Protein AF-A0A6P0RNP6-F1 (afdb_monomer)

Radius of gyration: 26.22 Å; Cα contacts (8 Å, |Δi|>4): 50; chains: 1; bounding box: 63×26×78 Å

Mean predicted aligned error: 18.38 Å

pLDDT: mean 74.02, std 19.7, range [31.88, 96.0]

Structure (mmCIF, N/CA/C/O backbone):
data_AF-A0A6P0RNP6-F1
#
_entry.id   AF-A0A6P0RNP6-F1
#
loop_
_atom_site.group_PDB
_atom_site.id
_atom_site.type_symbol
_atom_site.label_atom_id
_atom_site.label_alt_id
_atom_site.label_comp_id
_atom_site.label_asym_id
_atom_site.label_entity_id
_atom_site.label_seq_id
_atom_site.pdbx_PDB_ins_code
_atom_site.Cartn_x
_atom_site.Cartn_y
_atom_site.Cartn_z
_atom_site.occupancy
_atom_site.B_iso_or_equiv
_atom_site.auth_seq_id
_atom_site.auth_comp_id
_atom_site.auth_asym_id
_atom_site.auth_atom_id
_atom_site.pdbx_PDB_model_num
ATOM 1 N N . MET A 1 1 ? 34.706 3.530 -42.267 1.00 69.50 1 MET A N 1
ATOM 2 C CA . MET A 1 1 ? 33.529 3.768 -41.382 1.00 69.50 1 MET A CA 1
ATOM 3 C C . MET A 1 1 ? 33.805 3.313 -39.944 1.00 69.50 1 MET A C 1
ATOM 5 O O . MET A 1 1 ? 32.978 3.529 -39.065 1.00 69.50 1 MET A O 1
ATOM 9 N N . GLU A 1 2 ? 34.983 2.742 -39.675 1.00 82.12 2 GLU A N 1
ATOM 10 C CA . GLU A 1 2 ? 35.333 2.137 -38.389 1.00 82.12 2 GLU A CA 1
ATOM 11 C C . GLU A 1 2 ? 35.488 3.143 -37.243 1.00 82.12 2 GLU A C 1
ATOM 13 O O . GLU A 1 2 ? 35.077 2.850 -36.127 1.00 82.12 2 GLU A O 1
ATOM 18 N N . ASN A 1 3 ? 35.993 4.353 -37.501 1.00 88.44 3 ASN A N 1
ATOM 19 C CA . ASN A 1 3 ? 36.185 5.359 -36.445 1.00 88.44 3 ASN A CA 1
ATOM 20 C C . ASN A 1 3 ? 34.862 5.817 -35.807 1.00 88.44 3 ASN A C 1
ATOM 22 O O . ASN A 1 3 ? 34.806 6.099 -34.613 1.00 88.44 3 ASN A O 1
ATOM 26 N N . PHE A 1 4 ? 33.780 5.842 -36.589 1.00 91.62 4 PHE A N 1
ATOM 27 C CA . PHE A 1 4 ? 32.443 6.158 -36.090 1.00 91.62 4 PHE A CA 1
ATOM 28 C C . PHE A 1 4 ? 31.883 5.016 -35.230 1.00 91.62 4 PHE A C 1
ATOM 30 O O . PHE A 1 4 ? 31.339 5.257 -34.154 1.00 91.62 4 PHE A O 1
ATOM 37 N N . ALA A 1 5 ? 32.093 3.767 -35.659 1.00 91.69 5 ALA A N 1
ATOM 38 C CA . ALA A 1 5 ? 31.700 2.587 -34.894 1.00 91.69 5 ALA A CA 1
ATOM 39 C C . ALA A 1 5 ? 32.458 2.489 -33.558 1.00 91.69 5 ALA A C 1
ATOM 41 O O . ALA A 1 5 ? 31.844 2.243 -32.522 1.00 91.69 5 ALA A O 1
ATOM 42 N N . LEU A 1 6 ? 33.768 2.762 -33.555 1.00 94.19 6 LEU A N 1
ATOM 43 C CA . LEU A 1 6 ? 34.582 2.796 -32.335 1.00 94.19 6 LEU A CA 1
ATOM 44 C C . LEU A 1 6 ? 34.115 3.887 -31.361 1.00 94.19 6 LEU A C 1
ATOM 46 O O . LEU A 1 6 ? 34.027 3.634 -30.160 1.00 94.19 6 LEU A O 1
ATOM 50 N N . GLY A 1 7 ? 33.747 5.068 -31.871 1.00 95.19 7 GLY A N 1
ATOM 51 C CA . GLY A 1 7 ? 33.190 6.149 -31.054 1.00 95.19 7 GLY A CA 1
ATOM 52 C C . GLY A 1 7 ? 31.881 5.762 -30.361 1.00 95.19 7 GLY A C 1
ATOM 53 O O . GLY A 1 7 ? 31.713 6.015 -29.169 1.00 95.19 7 GLY A O 1
ATOM 54 N N . ILE A 1 8 ? 30.979 5.080 -31.075 1.00 94.94 8 ILE A N 1
ATOM 55 C CA . ILE A 1 8 ? 29.710 4.597 -30.510 1.00 94.94 8 ILE A CA 1
ATOM 56 C C . ILE A 1 8 ? 29.953 3.530 -29.439 1.00 94.94 8 ILE A C 1
ATOM 58 O O . ILE A 1 8 ? 29.346 3.584 -28.371 1.00 94.94 8 ILE A O 1
ATOM 62 N N . ILE A 1 9 ? 30.856 2.580 -29.690 1.00 94.75 9 ILE A N 1
ATOM 63 C CA . ILE A 1 9 ? 31.168 1.508 -28.734 1.00 94.75 9 ILE A CA 1
ATOM 64 C C . ILE A 1 9 ? 31.748 2.090 -27.439 1.00 94.75 9 ILE A C 1
ATOM 66 O O . ILE A 1 9 ? 31.312 1.715 -26.350 1.00 94.75 9 ILE A O 1
ATOM 70 N N . LEU A 1 10 ? 32.678 3.045 -27.543 1.00 94.88 10 LEU A N 1
ATOM 71 C CA . LEU A 1 10 ? 33.247 3.729 -26.379 1.00 94.88 10 LEU A CA 1
ATOM 72 C C . LEU A 1 10 ? 32.189 4.515 -25.603 1.00 94.88 10 LEU A C 1
ATOM 74 O O . LEU A 1 10 ? 32.175 4.466 -24.375 1.00 94.88 10 LEU A O 1
ATOM 78 N N . PHE A 1 11 ? 31.276 5.189 -26.305 1.00 95.44 11 PHE A N 1
ATOM 79 C CA . PHE A 1 11 ? 30.178 5.917 -25.676 1.00 95.44 11 PHE A CA 1
ATOM 80 C C . PHE A 1 11 ? 29.243 4.984 -24.894 1.00 95.44 11 PHE A C 1
ATOM 82 O O . PHE A 1 11 ? 28.927 5.261 -23.738 1.00 95.44 11 PHE A O 1
ATOM 89 N N . ILE A 1 12 ? 28.852 3.847 -25.481 1.00 94.44 12 ILE A N 1
ATOM 90 C CA . ILE A 1 12 ? 27.987 2.854 -24.826 1.00 94.44 12 ILE A CA 1
ATOM 91 C C . ILE A 1 12 ? 28.684 2.243 -23.605 1.00 94.44 12 ILE A C 1
ATOM 93 O O . ILE A 1 12 ? 28.072 2.142 -22.538 1.00 94.44 12 ILE A O 1
ATOM 97 N N . ALA A 1 13 ? 29.958 1.862 -23.732 1.00 95.31 13 ALA A N 1
ATOM 98 C CA . ALA A 1 13 ? 30.729 1.288 -22.631 1.00 95.31 13 ALA A CA 1
ATOM 99 C C . ALA A 1 13 ? 30.888 2.285 -21.472 1.00 95.31 13 ALA A C 1
ATOM 101 O O . ALA A 1 13 ? 30.655 1.936 -20.314 1.00 95.31 13 ALA A O 1
ATOM 102 N N . TYR A 1 14 ? 31.211 3.542 -21.787 1.00 96.00 14 TYR A N 1
ATOM 103 C CA . TYR A 1 14 ? 31.351 4.612 -20.804 1.00 96.00 14 TYR A CA 1
ATOM 104 C C . TYR A 1 14 ? 30.029 4.919 -20.095 1.00 96.00 14 TYR A C 1
ATOM 106 O O . TYR A 1 14 ? 29.986 4.958 -18.867 1.00 96.00 14 TYR A O 1
ATOM 114 N N . PHE A 1 15 ? 28.935 5.083 -20.844 1.00 94.31 15 PHE A N 1
ATOM 115 C CA . PHE A 1 15 ? 27.623 5.377 -20.266 1.00 94.31 15 PHE A CA 1
ATOM 116 C C . PHE A 1 15 ? 27.119 4.227 -19.385 1.00 94.31 15 PHE A C 1
ATOM 118 O O . PHE A 1 15 ? 26.629 4.467 -18.285 1.00 94.31 15 PHE A O 1
ATOM 125 N N . SER A 1 16 ? 27.319 2.977 -19.815 1.00 90.50 16 SER A N 1
ATOM 126 C CA . SER A 1 16 ? 26.993 1.791 -19.011 1.00 90.50 16 SER A CA 1
ATO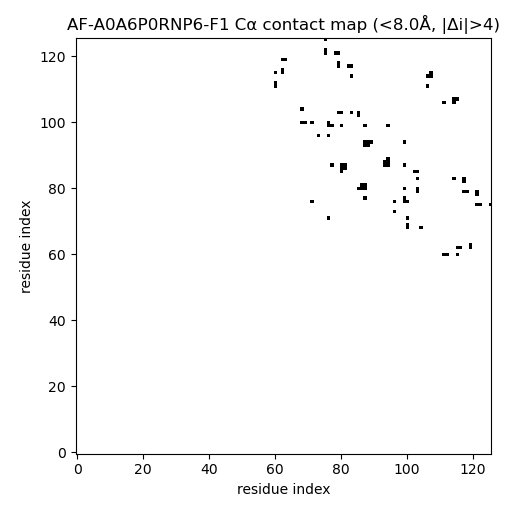M 127 C C . SER A 1 16 ? 27.780 1.776 -17.700 1.00 90.50 16 SER A C 1
ATOM 129 O O . SER A 1 16 ? 27.206 1.544 -16.639 1.00 90.50 16 SER A O 1
ATOM 131 N N . PHE A 1 17 ? 29.077 2.094 -17.749 1.00 92.62 17 PHE A N 1
ATOM 132 C CA . PHE A 1 17 ? 29.922 2.176 -16.560 1.00 92.62 17 PHE A CA 1
ATOM 133 C C . PHE A 1 17 ? 29.488 3.304 -15.612 1.00 92.62 17 PHE A C 1
ATOM 135 O O . PHE A 1 17 ? 29.339 3.067 -14.415 1.00 92.62 17 PHE A O 1
ATOM 142 N N . LEU A 1 18 ? 29.203 4.504 -16.131 1.00 92.00 18 LEU A N 1
ATOM 143 C CA . LEU A 1 18 ? 28.677 5.615 -15.330 1.00 92.00 18 LEU A CA 1
ATOM 144 C C . LEU A 1 18 ? 27.343 5.251 -14.681 1.00 92.00 18 LEU A C 1
ATOM 146 O O . LEU A 1 18 ? 27.159 5.487 -13.489 1.00 92.00 18 LEU A O 1
ATOM 150 N N . CYS A 1 19 ? 26.434 4.631 -15.432 1.00 86.69 19 CYS A N 1
ATOM 151 C CA . CYS A 1 19 ? 25.180 4.132 -14.886 1.00 86.69 19 CYS A CA 1
ATOM 152 C C . CYS A 1 19 ? 25.417 3.107 -13.772 1.00 86.69 19 CYS A C 1
ATOM 154 O O . CYS A 1 19 ? 24.727 3.173 -12.760 1.00 86.69 19 CYS A O 1
ATOM 156 N N . CYS A 1 20 ? 26.391 2.205 -13.894 1.00 84.19 20 CYS A N 1
ATOM 157 C CA . CYS A 1 20 ? 26.733 1.266 -12.823 1.00 84.19 20 CYS A CA 1
ATOM 158 C C . CYS A 1 20 ? 27.286 1.965 -11.570 1.00 84.19 20 CYS A C 1
ATOM 160 O O . CYS A 1 20 ? 26.989 1.529 -10.463 1.00 84.19 20 CYS A O 1
ATOM 162 N N . LEU A 1 21 ? 28.047 3.055 -11.721 1.00 85.81 21 LEU A N 1
ATOM 163 C CA . LEU A 1 21 ? 28.556 3.835 -10.585 1.00 85.81 21 LEU A CA 1
ATOM 164 C C . LEU A 1 21 ? 27.467 4.669 -9.893 1.00 85.81 21 LEU A C 1
ATOM 166 O O . LEU A 1 21 ? 27.521 4.876 -8.683 1.00 85.81 21 LEU A O 1
ATOM 170 N N . LEU A 1 22 ? 26.489 5.160 -10.657 1.00 87.94 22 LEU A N 1
ATOM 171 C CA . LEU A 1 22 ? 25.392 5.996 -10.160 1.00 87.94 22 LEU A CA 1
ATOM 172 C C . LEU A 1 22 ? 24.255 5.176 -9.533 1.00 87.94 22 LEU A C 1
ATOM 174 O O . LEU A 1 22 ? 23.515 5.693 -8.695 1.00 87.94 22 LEU A O 1
ATOM 178 N N . HIS A 1 23 ? 24.113 3.900 -9.897 1.00 75.06 23 HIS A N 1
ATOM 179 C CA . HIS A 1 23 ? 23.177 3.003 -9.230 1.00 75.06 23 HIS A CA 1
ATOM 180 C C . HIS A 1 23 ? 23.771 2.514 -7.909 1.00 75.06 23 HIS A C 1
ATOM 182 O O . HIS A 1 23 ? 24.556 1.569 -7.865 1.00 75.06 23 HIS A O 1
ATOM 188 N N . GLN A 1 24 ? 23.338 3.118 -6.801 1.00 71.19 24 GLN A N 1
ATOM 189 C CA . GLN A 1 24 ? 23.518 2.482 -5.501 1.00 71.19 24 GLN A CA 1
ATOM 190 C C . GLN A 1 24 ? 22.723 1.167 -5.477 1.00 71.19 24 GLN A C 1
ATOM 192 O O . GLN A 1 24 ? 21.522 1.177 -5.770 1.00 71.19 24 GLN A O 1
ATOM 197 N N . PRO A 1 25 ? 23.347 0.032 -5.114 1.00 62.28 25 PRO A N 1
ATOM 198 C CA . PRO A 1 25 ? 22.613 -1.200 -4.908 1.00 62.28 25 PRO A CA 1
ATOM 199 C C . PRO A 1 25 ? 21.667 -0.992 -3.724 1.00 62.28 25 PRO A C 1
ATOM 201 O O . PRO A 1 25 ? 22.099 -0.815 -2.583 1.00 62.28 25 PRO A O 1
ATOM 204 N N . HIS A 1 26 ? 20.362 -0.999 -3.993 1.00 50.41 26 HIS A N 1
ATOM 205 C CA . HIS A 1 26 ? 19.353 -1.085 -2.947 1.00 50.41 26 HIS A CA 1
ATOM 206 C C . HIS A 1 26 ? 19.538 -2.421 -2.224 1.00 50.41 26 HIS A C 1
ATOM 208 O O . HIS A 1 26 ? 19.100 -3.462 -2.703 1.00 50.41 26 HIS A O 1
ATOM 214 N N . GLN A 1 27 ? 20.218 -2.387 -1.078 1.00 51.09 27 GLN A N 1
ATOM 215 C CA . GLN A 1 27 ? 20.312 -3.518 -0.165 1.00 51.09 27 GLN A CA 1
ATOM 216 C C . GLN A 1 27 ? 18.894 -3.879 0.311 1.00 51.09 27 GLN A C 1
ATOM 218 O O . GLN A 1 27 ? 18.240 -3.037 0.940 1.00 51.09 27 GLN A O 1
ATOM 223 N N . PRO A 1 28 ? 18.388 -5.098 0.048 1.00 51.31 28 PRO A N 1
ATOM 224 C CA . PRO A 1 28 ? 17.248 -5.616 0.784 1.00 51.31 28 PRO A CA 1
ATOM 225 C C . PRO A 1 28 ? 17.707 -5.848 2.226 1.00 51.31 28 PRO A C 1
ATOM 227 O O . PRO A 1 28 ? 18.353 -6.840 2.548 1.00 51.31 28 PRO A O 1
ATOM 230 N N . TYR A 1 29 ? 17.422 -4.877 3.091 1.00 55.81 29 TYR A N 1
ATOM 231 C CA . TYR A 1 29 ? 17.679 -4.980 4.520 1.00 55.81 29 TYR A CA 1
ATOM 232 C C . TYR A 1 29 ? 16.847 -6.128 5.105 1.00 55.81 29 TYR A C 1
ATOM 234 O O . TYR A 1 29 ? 15.617 -6.056 5.154 1.00 55.81 29 TYR A O 1
ATOM 242 N N . ILE A 1 30 ? 17.538 -7.183 5.538 1.00 54.19 30 ILE A N 1
ATOM 243 C CA . ILE A 1 30 ? 16.995 -8.268 6.353 1.00 54.19 30 ILE A CA 1
ATOM 244 C C . ILE A 1 30 ? 17.281 -7.899 7.818 1.00 54.19 30 ILE A C 1
ATOM 246 O O . ILE A 1 30 ? 18.451 -7.849 8.202 1.00 54.19 30 ILE A O 1
ATOM 250 N N . PRO A 1 31 ? 16.263 -7.619 8.651 1.00 53.03 31 PRO A N 1
ATOM 251 C CA . PRO A 1 31 ? 16.466 -7.482 10.083 1.00 53.03 31 PRO A CA 1
ATOM 252 C C . PRO A 1 31 ? 16.668 -8.870 10.698 1.00 53.03 31 PRO A C 1
ATOM 254 O O . PRO A 1 31 ? 15.714 -9.617 10.912 1.00 53.03 31 PRO A O 1
ATOM 257 N N . THR A 1 32 ? 17.921 -9.207 10.990 1.00 51.03 32 THR A N 1
ATOM 258 C CA . THR A 1 32 ? 18.270 -10.281 11.924 1.00 51.03 32 THR A CA 1
ATOM 259 C C . THR A 1 32 ? 17.939 -9.796 13.333 1.00 51.03 32 THR A C 1
ATOM 261 O O . THR A 1 32 ? 18.528 -8.835 13.823 1.00 51.03 32 THR A O 1
ATOM 264 N N . ALA A 1 33 ? 16.949 -10.422 13.960 1.00 53.31 33 ALA A N 1
ATOM 265 C CA . ALA A 1 33 ? 16.636 -10.233 15.370 1.00 53.31 33 ALA A CA 1
ATOM 266 C C . ALA A 1 33 ? 17.520 -11.141 16.249 1.00 53.31 33 ALA A C 1
ATOM 268 O O . ALA A 1 33 ? 17.930 -12.204 15.783 1.00 53.31 33 ALA A O 1
ATOM 269 N N . VAL A 1 34 ? 17.629 -10.764 17.539 1.00 52.84 34 VAL A N 1
ATOM 270 C CA . VAL A 1 34 ? 18.073 -11.567 18.710 1.00 52.84 34 VAL A CA 1
ATOM 271 C C . VAL A 1 34 ? 19.608 -11.541 18.925 1.00 52.84 34 VAL A C 1
ATOM 273 O O . VAL A 1 34 ? 20.335 -11.832 17.989 1.00 52.84 34 VAL A O 1
ATOM 276 N N . LEU A 1 35 ? 20.241 -11.197 20.059 1.00 57.12 35 LEU A N 1
ATOM 277 C CA . LEU A 1 35 ? 19.951 -10.883 21.476 1.00 57.12 35 LEU A CA 1
ATOM 278 C C . LEU A 1 35 ? 20.759 -9.602 21.829 1.00 57.12 35 LEU A C 1
ATOM 280 O O . LEU A 1 35 ? 21.771 -9.342 21.195 1.00 57.12 35 LEU A O 1
ATOM 284 N N . ASP A 1 36 ? 20.333 -8.704 22.718 1.00 40.97 36 ASP A N 1
ATOM 285 C CA . ASP A 1 36 ? 20.669 -8.811 24.142 1.00 40.97 36 ASP A CA 1
ATOM 286 C C . ASP A 1 36 ? 19.773 -7.906 25.003 1.00 40.97 36 ASP A C 1
ATOM 288 O O . ASP A 1 36 ? 19.590 -6.716 24.742 1.00 40.97 36 ASP A O 1
ATOM 292 N N . ILE A 1 37 ? 19.235 -8.506 26.063 1.00 58.81 37 ILE A N 1
ATOM 293 C CA . ILE A 1 37 ? 18.652 -7.851 27.237 1.00 58.81 37 ILE A CA 1
ATOM 294 C C . ILE A 1 37 ? 19.774 -7.838 28.290 1.00 58.81 37 ILE A C 1
ATOM 296 O O . ILE A 1 37 ? 20.406 -8.876 28.488 1.00 58.81 37 ILE A O 1
ATOM 300 N N . PRO A 1 38 ? 20.022 -6.719 28.993 1.00 52.34 38 PRO A N 1
ATOM 301 C CA . PRO A 1 38 ? 19.571 -6.685 30.382 1.00 52.34 38 PRO A CA 1
ATOM 302 C C . PRO A 1 38 ? 18.973 -5.341 30.821 1.00 52.34 38 PRO A C 1
ATOM 304 O O . PRO A 1 38 ? 19.556 -4.276 30.662 1.00 52.34 38 PRO A O 1
ATOM 307 N N . ALA A 1 39 ? 17.790 -5.458 31.426 1.00 49.38 39 ALA A N 1
ATOM 308 C CA . ALA A 1 39 ? 17.402 -4.840 32.693 1.00 49.38 39 ALA A CA 1
ATOM 309 C C . ALA A 1 39 ? 17.909 -3.417 33.017 1.00 49.38 39 ALA A C 1
ATOM 311 O O . ALA A 1 39 ? 19.013 -3.259 33.524 1.00 49.38 39 ALA A O 1
ATOM 312 N N . ALA A 1 40 ? 17.019 -2.421 32.910 1.00 38.12 40 ALA A N 1
ATOM 313 C CA . ALA A 1 40 ? 16.829 -1.386 33.939 1.00 38.12 40 ALA A CA 1
ATOM 314 C C . ALA A 1 40 ? 15.573 -0.536 33.648 1.00 38.12 40 ALA A C 1
ATOM 316 O O . ALA A 1 40 ? 15.496 0.187 32.660 1.00 38.12 40 ALA A O 1
ATOM 317 N N . VAL A 1 41 ? 14.593 -0.635 34.543 1.00 50.47 41 VAL A N 1
ATOM 318 C CA . VAL A 1 41 ? 13.439 0.267 34.765 1.00 50.47 41 VAL A CA 1
ATOM 319 C C . VAL A 1 41 ? 13.816 1.108 36.006 1.00 50.47 41 VAL A C 1
ATOM 321 O O . VAL A 1 41 ? 14.460 0.509 36.874 1.00 50.47 41 VAL A O 1
ATOM 324 N N . PRO A 1 42 ? 13.545 2.439 36.128 1.00 45.28 42 PRO A N 1
ATOM 325 C CA . PRO A 1 42 ? 12.213 3.031 36.450 1.00 45.28 42 PRO A CA 1
ATOM 326 C C . PRO A 1 42 ? 11.863 4.360 35.715 1.00 45.28 42 PRO A C 1
ATOM 328 O O . PRO A 1 42 ? 12.757 5.091 35.311 1.00 45.28 42 PRO A O 1
ATOM 331 N N . GLN A 1 43 ? 10.596 4.588 35.301 1.00 34.78 43 GLN A N 1
ATOM 332 C CA . GLN A 1 43 ? 9.532 5.457 35.911 1.00 34.78 43 GLN A CA 1
ATOM 333 C C . GLN A 1 43 ? 9.930 6.950 36.089 1.00 34.78 43 GLN A C 1
ATOM 335 O O . GLN A 1 43 ? 11.044 7.208 36.507 1.00 34.78 43 GLN A O 1
ATOM 340 N N . GLN A 1 44 ? 9.145 8.022 35.865 1.00 41.69 44 GLN A N 1
ATOM 341 C CA . GLN A 1 44 ? 7.696 8.333 35.773 1.00 41.69 44 GLN A CA 1
ATOM 342 C C . GLN A 1 44 ? 7.554 9.829 35.344 1.00 41.69 44 GLN A C 1
ATOM 344 O O . GLN A 1 44 ? 8.487 10.596 35.570 1.00 41.69 44 GLN A O 1
ATOM 349 N N . THR A 1 45 ? 6.468 10.301 34.702 1.00 31.88 45 THR A N 1
ATOM 350 C CA . THR A 1 45 ? 5.377 11.186 35.243 1.00 31.88 45 THR A CA 1
ATOM 351 C C . THR A 1 45 ? 4.626 11.705 33.989 1.00 31.88 45 THR A C 1
ATOM 353 O O . THR A 1 45 ? 5.305 12.216 33.106 1.00 31.88 45 THR A O 1
ATOM 356 N N . VAL A 1 46 ? 3.352 11.465 33.635 1.00 44.56 46 VAL A N 1
ATOM 357 C CA . VAL A 1 46 ? 1.998 11.544 34.246 1.00 44.56 46 VAL A CA 1
ATOM 358 C C . VAL A 1 46 ? 1.535 12.956 34.627 1.00 44.56 46 VAL A C 1
ATOM 360 O O . VAL A 1 46 ? 1.781 13.369 35.744 1.00 44.56 46 VAL A O 1
ATOM 363 N N . GLU A 1 47 ? 0.778 13.604 33.729 1.00 35.19 47 GLU A N 1
ATOM 364 C CA . GLU A 1 47 ? -0.494 14.339 33.947 1.00 35.19 47 GLU A CA 1
ATOM 365 C C . GLU A 1 47 ? -1.191 14.399 32.557 1.00 35.19 47 GLU A C 1
ATOM 367 O O . GLU A 1 47 ? -0.511 14.584 31.555 1.00 35.19 47 GLU A O 1
ATOM 372 N N . GLN A 1 48 ? -2.491 14.164 32.342 1.00 38.91 48 GLN A N 1
ATOM 373 C CA . GLN A 1 48 ? -3.634 14.352 33.227 1.00 38.91 48 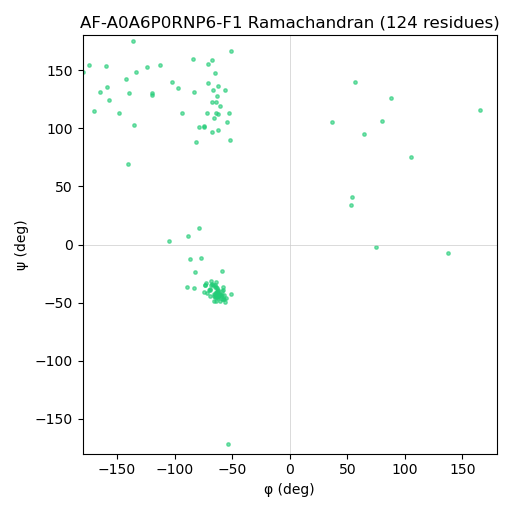GLN A CA 1
ATOM 374 C C . GLN A 1 48 ? -4.858 13.511 32.785 1.00 38.91 48 GLN A C 1
ATOM 376 O O . GLN A 1 48 ? -5.012 13.146 31.620 1.00 38.91 48 GLN A O 1
ATOM 381 N N . GLN A 1 49 ? -5.680 13.208 33.792 1.00 44.22 49 GLN A N 1
ATOM 382 C CA . GLN A 1 49 ? -6.918 12.413 33.892 1.00 44.22 49 G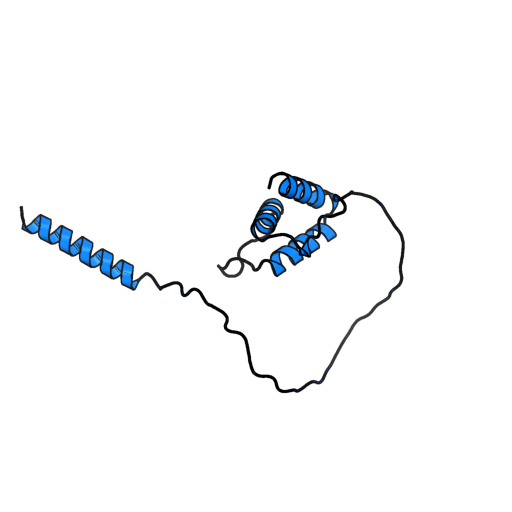LN A CA 1
ATOM 383 C C . GLN A 1 49 ? -8.015 12.787 32.853 1.00 44.22 49 GLN A C 1
ATOM 385 O O . GLN A 1 49 ? -7.964 13.853 32.262 1.00 44.22 49 GLN A O 1
ATOM 390 N N . SER A 1 50 ? -9.090 12.021 32.607 1.00 43.53 50 SER A N 1
ATOM 391 C CA . SER A 1 50 ? -9.978 11.423 33.611 1.00 43.53 50 SER A CA 1
ATOM 392 C C . SER A 1 50 ? -11.124 10.582 33.009 1.00 43.53 50 SER A C 1
ATOM 394 O O . SER A 1 50 ? -11.688 10.945 31.984 1.00 43.53 50 SER A O 1
ATOM 396 N N . ALA A 1 51 ? -11.512 9.552 33.774 1.00 39.31 51 ALA A N 1
ATOM 397 C CA . ALA A 1 51 ? -12.860 8.985 33.968 1.00 39.31 51 ALA A CA 1
ATOM 398 C C . ALA A 1 51 ? -13.515 8.010 32.944 1.00 39.31 51 ALA A C 1
ATOM 400 O O . ALA A 1 51 ? -14.072 8.376 31.918 1.00 39.31 51 ALA A O 1
ATOM 401 N N . LYS A 1 52 ? -13.554 6.739 33.378 1.00 54.31 52 LYS A N 1
ATOM 402 C CA . LYS A 1 52 ? -14.528 5.634 33.140 1.00 54.31 52 LYS A CA 1
ATOM 403 C C . LYS A 1 52 ? -15.891 5.974 33.827 1.00 54.31 52 LYS A C 1
ATOM 405 O O . LYS A 1 52 ? -15.788 6.736 34.789 1.00 54.31 52 LYS A O 1
ATOM 410 N N . PRO A 1 53 ? -17.114 5.441 33.500 1.00 47.41 53 PRO A N 1
ATOM 411 C CA . PRO A 1 53 ? -17.500 4.117 32.950 1.00 47.41 53 PRO A CA 1
ATOM 412 C C . PRO A 1 53 ? -18.568 4.088 31.808 1.00 47.41 53 PRO A C 1
ATOM 414 O O . PRO A 1 53 ? -19.146 5.096 31.436 1.00 47.41 53 PRO A O 1
ATOM 417 N N . ALA A 1 54 ? -18.789 2.871 31.284 1.00 49.69 54 ALA A N 1
ATOM 418 C CA . ALA A 1 54 ? -19.737 2.360 30.266 1.00 49.69 54 ALA A CA 1
ATOM 419 C C . ALA A 1 54 ? -21.247 2.659 30.495 1.00 49.69 54 ALA A C 1
ATOM 421 O O . ALA A 1 54 ? -21.576 3.225 31.534 1.00 49.69 54 ALA A O 1
ATOM 422 N N . PRO A 1 55 ? -22.206 2.090 29.721 1.00 58.78 55 PRO A N 1
ATOM 423 C CA . PRO A 1 55 ? -22.313 1.767 28.283 1.00 58.78 55 PRO A CA 1
ATOM 424 C C . PRO A 1 55 ? -23.566 2.434 27.649 1.00 58.78 55 PRO A C 1
ATOM 426 O O . PRO A 1 55 ? -24.579 2.587 28.323 1.00 58.78 55 PRO A O 1
ATOM 429 N N . LEU A 1 56 ? -23.581 2.746 26.347 1.00 43.44 56 LEU A N 1
ATOM 430 C CA . LEU A 1 56 ? -24.853 2.875 25.615 1.00 43.44 56 LEU A CA 1
ATOM 431 C C . LEU A 1 56 ? -24.643 2.675 24.113 1.00 43.44 56 LEU A C 1
ATOM 433 O O . LEU A 1 56 ? -23.813 3.333 23.489 1.00 43.44 56 LEU A O 1
ATOM 437 N N . ALA A 1 57 ? -25.388 1.720 23.571 1.00 50.28 57 ALA A N 1
ATOM 438 C CA . ALA A 1 57 ? -25.484 1.430 22.157 1.00 50.28 57 ALA A CA 1
ATOM 439 C C . ALA A 1 57 ? -26.157 2.592 21.413 1.00 50.28 57 ALA A C 1
ATOM 441 O O . ALA A 1 57 ? -27.227 3.042 21.818 1.00 50.28 57 ALA A O 1
ATOM 442 N N . THR A 1 58 ? -25.560 3.001 20.294 1.00 44.31 58 THR A N 1
ATOM 443 C CA . THR A 1 58 ? -26.257 3.720 19.226 1.00 44.31 58 THR A CA 1
ATOM 444 C C . THR A 1 58 ? -25.821 3.101 17.905 1.00 44.31 58 THR A C 1
ATOM 446 O O . THR A 1 58 ? -24.707 3.317 17.431 1.00 44.31 58 THR A O 1
ATOM 449 N N . GLU A 1 59 ? -26.702 2.275 17.351 1.00 51.31 59 GLU A N 1
ATOM 450 C CA . GLU A 1 59 ? -26.613 1.713 16.010 1.00 51.31 59 GLU A CA 1
ATOM 451 C C . GLU A 1 59 ? -26.742 2.819 14.962 1.00 51.31 59 GLU A C 1
ATOM 453 O O . GLU A 1 59 ? -27.844 3.315 14.763 1.00 51.31 59 GLU A O 1
ATOM 458 N N . ILE A 1 60 ? -25.664 3.182 14.258 1.00 47.09 60 ILE A N 1
ATOM 459 C CA . ILE A 1 60 ? -25.758 3.713 12.889 1.00 47.09 60 ILE A CA 1
ATOM 460 C C . ILE A 1 60 ? -24.500 3.296 12.120 1.00 47.09 60 ILE A C 1
ATOM 462 O O . ILE A 1 60 ? -23.401 3.773 12.392 1.00 47.09 60 ILE A O 1
ATOM 466 N N . GLY A 1 61 ? -24.692 2.427 11.125 1.00 44.84 61 GLY A N 1
ATOM 467 C CA . GLY A 1 61 ? -23.690 2.082 10.120 1.00 44.84 61 GLY A CA 1
ATOM 468 C C . GLY A 1 61 ? -23.081 0.705 10.332 1.00 44.84 61 GLY A C 1
ATOM 469 O O . GLY A 1 61 ? -21.939 0.589 10.764 1.00 44.84 61 GLY A O 1
ATOM 470 N N . THR A 1 62 ? -23.839 -0.336 9.990 1.00 47.16 62 THR A N 1
ATOM 471 C CA . THR A 1 62 ? -23.366 -1.712 9.821 1.00 47.16 62 THR A CA 1
ATOM 472 C C . THR A 1 62 ? -22.166 -1.732 8.865 1.00 47.16 62 THR A C 1
ATOM 474 O O . THR A 1 62 ? -22.304 -1.864 7.650 1.00 47.16 62 THR A O 1
ATOM 477 N N . LEU A 1 63 ? -20.954 -1.599 9.405 1.00 51.09 63 LEU A N 1
ATOM 478 C CA . LEU A 1 63 ? -19.809 -2.304 8.843 1.00 51.09 63 LEU A CA 1
ATOM 479 C C . LEU A 1 63 ? -20.208 -3.783 8.849 1.00 51.09 63 LEU A C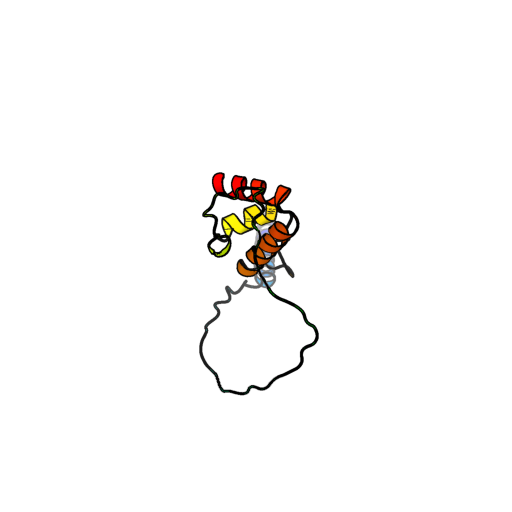 1
ATOM 481 O O . LEU A 1 63 ? -20.732 -4.224 9.872 1.00 51.09 63 LEU A O 1
ATOM 485 N N . PRO A 1 64 ? -20.023 -4.544 7.755 1.00 50.66 64 PRO A N 1
ATOM 486 C CA . PRO A 1 64 ? -20.274 -5.976 7.796 1.00 50.66 64 PRO A CA 1
ATOM 487 C C . PRO A 1 64 ? -19.484 -6.552 8.973 1.00 50.66 64 PRO A C 1
ATOM 489 O O . PRO A 1 64 ? -18.250 -6.475 9.009 1.00 50.66 64 PRO A O 1
ATOM 492 N N . GLU A 1 65 ? -20.230 -7.018 9.971 1.00 51.19 65 GLU A N 1
ATOM 493 C CA . GLU A 1 65 ? -19.734 -7.597 11.210 1.00 51.19 65 GLU A CA 1
ATOM 494 C C . GLU A 1 65 ? -18.792 -8.737 10.829 1.00 51.19 65 GLU A C 1
ATOM 496 O O . GLU A 1 65 ? -19.211 -9.767 10.308 1.00 51.19 65 GLU A O 1
ATOM 501 N N . GLY A 1 66 ? -17.489 -8.504 10.973 1.00 52.88 66 GLY A N 1
ATOM 502 C CA . GLY A 1 66 ? -16.465 -9.464 10.560 1.00 52.88 66 GLY A CA 1
ATOM 503 C C . GLY A 1 66 ? -15.262 -8.870 9.834 1.00 52.88 66 GLY A C 1
ATOM 504 O O . GLY A 1 66 ? -14.286 -9.587 9.615 1.00 52.88 66 GLY A O 1
ATOM 505 N N . VAL A 1 67 ? -15.259 -7.579 9.484 1.00 58.84 67 VAL A N 1
ATOM 506 C CA . VAL A 1 67 ? -14.037 -6.939 8.969 1.00 58.84 67 VAL A CA 1
ATOM 507 C C . VAL A 1 67 ? -13.132 -6.543 10.129 1.00 58.84 67 VAL A C 1
ATOM 509 O O . VAL A 1 67 ? -13.164 -5.420 10.632 1.00 58.84 67 VAL A O 1
ATOM 512 N N . ASP A 1 68 ? -12.282 -7.480 10.524 1.00 69.88 68 ASP A N 1
ATOM 513 C CA . ASP A 1 68 ? -11.209 -7.211 11.466 1.00 69.88 68 ASP A CA 1
ATOM 514 C C . ASP A 1 68 ? -10.094 -6.414 10.761 1.00 69.88 68 ASP A C 1
ATOM 516 O O . ASP A 1 68 ? -9.289 -6.948 9.986 1.00 69.88 68 ASP A O 1
ATOM 520 N N . LEU A 1 69 ? -10.059 -5.093 10.984 1.00 71.50 69 LEU A N 1
ATOM 521 C CA . LEU A 1 69 ? -9.049 -4.203 10.392 1.00 71.50 69 LEU A CA 1
ATOM 522 C C . LEU A 1 69 ? -7.614 -4.611 10.772 1.00 71.50 69 LEU A C 1
ATOM 524 O O . LEU A 1 69 ? -6.669 -4.291 10.042 1.00 71.50 69 LEU A O 1
ATOM 528 N N . ASP A 1 70 ? -7.445 -5.343 11.876 1.00 72.94 70 ASP A N 1
ATOM 529 C CA . ASP A 1 70 ? -6.153 -5.848 12.342 1.00 72.94 70 ASP A CA 1
ATOM 530 C C . ASP A 1 70 ? -5.652 -7.072 11.576 1.00 72.94 70 ASP A C 1
ATOM 532 O O . ASP A 1 70 ? -4.465 -7.397 11.641 1.00 72.94 70 ASP A O 1
ATOM 536 N N . GLN A 1 71 ? -6.492 -7.698 10.758 1.00 80.12 71 GLN A N 1
ATOM 537 C CA . GLN A 1 71 ? -6.087 -8.801 9.883 1.00 80.12 71 GLN A CA 1
ATOM 538 C C . GLN A 1 71 ? -5.968 -8.371 8.416 1.00 80.12 71 GLN A C 1
ATOM 540 O O . GLN A 1 71 ? -5.618 -9.168 7.547 1.00 80.12 71 GLN A O 1
ATOM 545 N N . LEU A 1 72 ? -6.174 -7.083 8.119 1.00 81.44 72 LEU A N 1
ATOM 546 C CA . LEU A 1 72 ? -6.218 -6.600 6.745 1.00 81.44 72 LEU A CA 1
ATOM 547 C C . LEU A 1 72 ? -4.846 -6.704 6.038 1.00 81.44 72 LEU A C 1
ATOM 549 O O . LEU A 1 72 ? -3.880 -6.094 6.513 1.00 81.44 72 LEU A O 1
ATOM 553 N N . PRO A 1 73 ? -4.721 -7.415 4.899 1.00 87.62 73 PRO A N 1
ATOM 554 C CA . PRO A 1 73 ? -3.447 -7.577 4.198 1.00 87.62 73 PRO A CA 1
ATOM 555 C C . PRO A 1 73 ? -2.981 -6.274 3.525 1.00 87.62 73 PRO A C 1
ATOM 557 O O . PRO A 1 73 ? -3.790 -5.428 3.134 1.00 87.62 73 PRO A O 1
ATOM 560 N N . LEU A 1 74 ? -1.663 -6.139 3.315 1.00 89.94 74 LEU A N 1
ATOM 561 C CA . LEU A 1 74 ? -0.998 -4.914 2.828 1.00 89.94 74 LEU A CA 1
ATOM 562 C C . LEU A 1 74 ? -1.632 -4.326 1.566 1.00 89.94 74 LEU A C 1
ATOM 564 O O . LEU A 1 74 ? -1.824 -3.116 1.469 1.00 89.94 74 LEU A O 1
ATOM 568 N N . ARG A 1 75 ? -1.986 -5.176 0.600 1.00 89.38 75 ARG A N 1
ATOM 569 C CA . ARG A 1 75 ? -2.572 -4.732 -0.669 1.00 89.38 75 ARG A CA 1
ATOM 570 C C . ARG A 1 75 ? -3.944 -4.082 -0.472 1.00 89.38 75 ARG A C 1
ATOM 572 O O . ARG A 1 75 ? -4.205 -3.037 -1.066 1.00 89.38 75 ARG A O 1
ATOM 579 N N . LYS A 1 76 ? -4.788 -4.669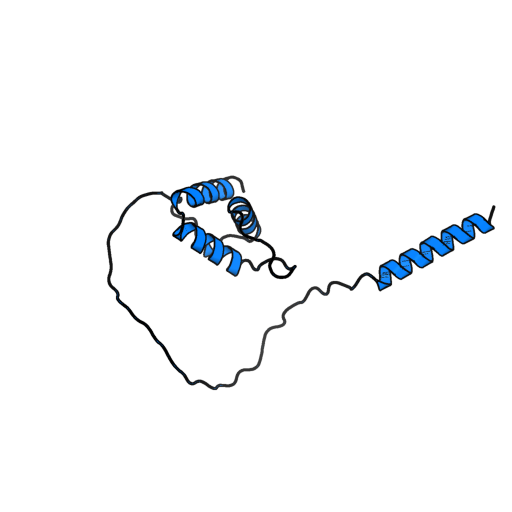 0.385 1.00 89.44 76 LYS A N 1
ATOM 580 C CA . LYS A 1 76 ? -6.115 -4.131 0.713 1.00 89.44 76 LYS A CA 1
ATOM 581 C C . LYS A 1 76 ? -5.982 -2.844 1.531 1.00 89.44 76 LYS A C 1
ATOM 583 O O . LYS A 1 76 ? -6.591 -1.843 1.170 1.00 89.44 76 LYS A O 1
ATOM 588 N N . ALA A 1 77 ? -5.089 -2.820 2.524 1.00 90.50 77 ALA A N 1
ATOM 589 C CA . ALA A 1 77 ? -4.794 -1.615 3.303 1.00 90.50 77 ALA A CA 1
ATOM 590 C C . ALA A 1 77 ? -4.329 -0.443 2.417 1.00 90.50 77 ALA A C 1
ATOM 592 O O . ALA A 1 77 ? -4.831 0.667 2.560 1.00 90.50 77 ALA A O 1
ATOM 593 N N . ARG A 1 78 ? -3.443 -0.686 1.439 1.00 91.50 78 ARG A N 1
ATOM 594 C CA . ARG A 1 78 ? -3.008 0.336 0.467 1.00 91.50 78 ARG A CA 1
ATOM 595 C C . ARG A 1 78 ? -4.154 0.839 -0.411 1.00 91.50 78 ARG A C 1
ATOM 597 O O . ARG A 1 78 ? -4.239 2.038 -0.659 1.00 91.50 78 ARG A O 1
ATOM 604 N N . LYS A 1 79 ? -5.046 -0.041 -0.880 1.00 92.38 79 LYS A N 1
ATOM 605 C CA . LYS A 1 79 ? -6.226 0.390 -1.649 1.00 92.38 79 LYS A CA 1
ATOM 606 C C . LYS A 1 79 ? -7.149 1.278 -0.815 1.00 92.38 79 LYS A C 1
ATOM 608 O O . LYS A 1 79 ? -7.541 2.336 -1.297 1.00 92.38 79 LYS A O 1
ATOM 613 N N . VAL A 1 80 ? -7.425 0.887 0.430 1.00 90.31 80 VAL A N 1
ATOM 614 C CA . VAL A 1 80 ? -8.219 1.695 1.365 1.00 90.31 80 VAL A CA 1
ATOM 615 C C . VAL A 1 80 ? -7.536 3.037 1.623 1.00 90.31 80 VAL A C 1
ATOM 617 O O . VAL A 1 80 ? -8.158 4.076 1.456 1.00 90.31 80 VAL A O 1
ATOM 620 N N . ALA A 1 81 ? -6.236 3.046 1.925 1.00 91.31 81 ALA A N 1
ATOM 621 C CA . ALA A 1 81 ? -5.481 4.278 2.134 1.00 91.31 81 ALA A CA 1
ATOM 622 C C . ALA A 1 81 ? -5.521 5.208 0.911 1.00 91.31 81 ALA A C 1
ATOM 624 O O . ALA A 1 81 ? -5.673 6.413 1.073 1.00 91.31 81 ALA A O 1
ATOM 625 N N . LYS A 1 82 ? -5.451 4.665 -0.315 1.00 93.31 82 LYS A N 1
ATOM 626 C CA . LYS A 1 82 ? -5.603 5.459 -1.545 1.00 93.31 82 LYS A CA 1
ATOM 627 C C . LYS A 1 82 ? -6.992 6.092 -1.644 1.00 93.31 82 LYS A C 1
ATOM 629 O O . LYS A 1 82 ? -7.091 7.260 -1.995 1.00 93.31 82 LYS A O 1
ATOM 634 N N . ALA A 1 83 ? -8.040 5.327 -1.343 1.00 89.94 83 ALA A N 1
ATOM 635 C CA . ALA A 1 83 ? -9.418 5.808 -1.396 1.00 89.94 83 ALA A CA 1
ATOM 636 C C . ALA A 1 83 ? -9.705 6.872 -0.322 1.00 89.94 83 ALA A C 1
ATOM 638 O O . ALA A 1 83 ? -10.428 7.825 -0.578 1.00 89.94 83 ALA A O 1
ATOM 639 N N . LEU A 1 84 ? -9.070 6.751 0.847 1.00 88.69 84 LEU A N 1
ATOM 640 C CA . LEU A 1 84 ? -9.177 7.699 1.961 1.00 88.69 84 LEU A CA 1
ATOM 641 C C . LEU A 1 84 ? -8.164 8.853 1.895 1.00 88.69 84 LEU A C 1
ATOM 643 O O . LEU A 1 84 ? -8.050 9.621 2.847 1.00 88.69 84 LEU A O 1
ATOM 647 N N . SER A 1 85 ? -7.410 8.970 0.796 1.00 90.06 85 SER A N 1
ATOM 648 C CA . SER A 1 85 ? -6.369 9.994 0.608 1.00 90.06 85 SER A CA 1
ATOM 649 C C . SER A 1 85 ? -5.330 10.038 1.744 1.00 90.06 85 SER A C 1
ATOM 651 O O . SER A 1 85 ? -4.808 11.092 2.104 1.00 90.06 85 SER A O 1
ATOM 653 N N . ILE A 1 86 ? -5.019 8.874 2.315 1.00 90.38 86 ILE A N 1
ATOM 654 C CA . ILE A 1 86 ? -3.988 8.693 3.336 1.00 90.38 86 ILE A CA 1
ATOM 655 C C . ILE A 1 86 ? -2.623 8.551 2.637 1.00 90.38 86 ILE A C 1
ATOM 657 O O . ILE A 1 86 ? -2.493 7.750 1.700 1.00 90.38 86 ILE A O 1
ATOM 661 N N . PRO A 1 87 ? -1.584 9.288 3.072 1.00 90.38 87 PRO A N 1
ATOM 662 C CA . PRO A 1 87 ? -0.260 9.200 2.471 1.00 90.38 87 PRO A CA 1
ATOM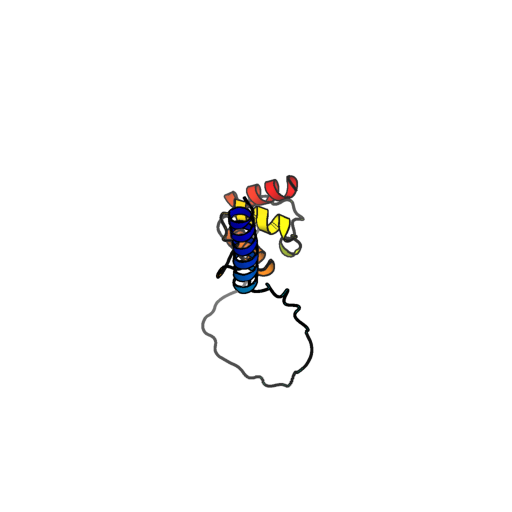 663 C C . PRO A 1 87 ? 0.339 7.805 2.670 1.00 90.38 87 PRO A C 1
ATOM 665 O O . PRO A 1 87 ? 0.518 7.341 3.788 1.00 90.38 87 PRO A O 1
ATOM 668 N N . GLN A 1 88 ? 0.698 7.144 1.569 1.00 92.50 88 GLN A N 1
ATOM 669 C CA . GLN A 1 88 ? 1.301 5.805 1.609 1.00 92.50 88 GLN A CA 1
ATOM 670 C C . GLN A 1 88 ? 2.820 5.828 1.771 1.00 92.50 88 GLN A C 1
ATOM 672 O O . GLN A 1 88 ? 3.417 4.783 2.021 1.00 92.50 88 GLN A O 1
ATOM 677 N N . LYS A 1 89 ? 3.447 6.995 1.594 1.00 93.06 89 LYS A N 1
ATOM 678 C CA . LYS A 1 89 ? 4.888 7.175 1.727 1.00 93.06 89 LYS A CA 1
ATOM 679 C C . LYS A 1 89 ? 5.195 8.190 2.814 1.00 93.06 89 LYS A C 1
ATOM 681 O O . LYS A 1 89 ? 4.661 9.295 2.791 1.00 93.06 89 LYS A O 1
ATOM 686 N N . LEU A 1 90 ? 6.090 7.819 3.721 1.00 88.31 90 LEU A N 1
ATOM 687 C CA . LEU A 1 90 ? 6.647 8.695 4.744 1.00 88.31 90 LEU A CA 1
ATOM 688 C C . LEU A 1 90 ? 8.159 8.762 4.534 1.00 88.31 90 LEU A C 1
ATOM 690 O O . LEU A 1 90 ? 8.817 7.729 4.414 1.00 88.31 90 LEU A O 1
ATOM 694 N N . ASN A 1 91 ? 8.717 9.972 4.465 1.00 86.00 91 ASN A N 1
ATOM 695 C CA . ASN A 1 91 ? 10.162 10.196 4.302 1.00 86.00 91 ASN A CA 1
ATOM 696 C C . ASN A 1 91 ? 10.764 9.462 3.085 1.00 86.00 91 ASN A C 1
ATOM 698 O O . ASN A 1 91 ? 11.823 8.844 3.167 1.00 86.00 91 ASN A O 1
ATOM 702 N N . GLY A 1 92 ? 10.043 9.469 1.958 1.00 90.06 92 GLY A N 1
ATOM 703 C CA . GLY A 1 92 ? 10.473 8.823 0.712 1.00 90.06 92 GLY A CA 1
ATOM 704 C C . GLY A 1 92 ? 10.357 7.293 0.691 1.00 90.06 92 GLY A C 1
ATOM 705 O O . GLY A 1 92 ? 10.626 6.688 -0.345 1.00 90.06 92 GLY A O 1
ATOM 706 N N . ARG A 1 93 ? 9.919 6.658 1.786 1.00 88.31 93 ARG A N 1
ATOM 707 C CA . ARG A 1 93 ? 9.743 5.201 1.898 1.00 88.31 93 ARG A CA 1
ATOM 708 C C . ARG A 1 93 ? 8.273 4.830 2.026 1.00 88.31 93 ARG A C 1
ATOM 710 O O . ARG A 1 93 ? 7.473 5.629 2.503 1.00 88.31 93 ARG A O 1
ATOM 717 N N . ASP A 1 94 ? 7.926 3.611 1.622 1.00 92.00 94 ASP A N 1
ATOM 718 C CA . ASP A 1 94 ? 6.588 3.064 1.847 1.00 92.00 94 ASP A CA 1
ATOM 719 C C . ASP A 1 94 ? 6.310 2.943 3.348 1.00 92.00 94 ASP A C 1
ATOM 721 O O . ASP A 1 94 ? 7.146 2.483 4.129 1.00 92.00 94 ASP A O 1
ATOM 725 N N . GLN A 1 95 ? 5.110 3.345 3.747 1.00 91.56 95 GLN A N 1
ATOM 726 C CA . GLN A 1 95 ? 4.675 3.282 5.127 1.00 91.56 95 GLN A CA 1
ATOM 727 C C . GLN A 1 95 ? 4.427 1.821 5.557 1.00 91.56 95 GLN A C 1
ATOM 729 O O . GLN A 1 95 ? 3.841 1.041 4.793 1.00 91.56 95 GLN A O 1
ATOM 734 N N . PRO A 1 96 ? 4.828 1.428 6.782 1.00 92.25 96 PRO A N 1
ATOM 735 C CA . PRO A 1 96 ? 4.538 0.101 7.304 1.00 92.25 96 PRO A CA 1
ATOM 736 C C . PRO A 1 96 ? 3.032 -0.122 7.493 1.00 92.25 96 PRO A C 1
ATOM 738 O O . PRO A 1 96 ? 2.268 0.776 7.848 1.00 92.25 96 PRO A O 1
ATOM 741 N N . LEU A 1 97 ? 2.614 -1.373 7.309 1.00 92.06 97 LEU A N 1
ATOM 742 C CA . LEU A 1 97 ? 1.217 -1.805 7.381 1.00 92.06 97 LEU A CA 1
ATOM 743 C C . LEU A 1 97 ? 0.545 -1.500 8.726 1.00 92.06 97 LEU A C 1
ATOM 745 O O . LEU A 1 97 ? -0.625 -1.125 8.746 1.00 92.06 97 LEU A O 1
ATOM 749 N N . SER A 1 98 ? 1.276 -1.615 9.835 1.00 90.88 98 SER A N 1
ATOM 750 C CA . SER A 1 98 ? 0.769 -1.275 11.169 1.00 90.88 98 SER A CA 1
ATOM 751 C C . SER A 1 98 ? 0.328 0.187 11.252 1.00 90.88 98 SER A C 1
ATOM 753 O O . SER A 1 98 ? -0.760 0.476 11.745 1.00 90.88 98 SER A O 1
ATOM 755 N N . GLN A 1 99 ? 1.118 1.109 10.698 1.00 92.38 99 GLN A N 1
ATOM 756 C CA . GLN A 1 99 ? 0.769 2.526 10.687 1.00 92.38 99 GLN A CA 1
ATOM 757 C C . GLN A 1 99 ? -0.397 2.831 9.745 1.00 92.38 99 GLN A C 1
ATOM 759 O O . GLN A 1 99 ? -1.271 3.609 10.124 1.00 92.38 99 GLN A O 1
ATOM 764 N N . LEU A 1 100 ? -0.462 2.186 8.570 1.00 91.94 100 LEU A N 1
ATOM 765 C CA . LEU A 1 100 ? -1.629 2.310 7.687 1.00 91.94 100 LEU A CA 1
ATOM 766 C C . LEU A 1 100 ? -2.915 1.934 8.431 1.00 91.94 100 LEU A C 1
ATOM 768 O O . LEU A 1 100 ? -3.901 2.662 8.365 1.00 91.94 100 LEU A O 1
ATOM 772 N N . ARG A 1 101 ? -2.903 0.822 9.175 1.00 91.62 101 ARG A N 1
ATOM 773 C CA . ARG A 1 101 ? -4.068 0.368 9.949 1.00 91.62 101 ARG A CA 1
ATOM 774 C C . ARG A 1 101 ? -4.472 1.371 11.024 1.00 91.62 101 ARG A C 1
ATOM 776 O O . ARG A 1 101 ? -5.654 1.669 11.140 1.00 91.62 101 ARG A O 1
ATOM 783 N N . VAL A 1 102 ? -3.513 1.932 11.763 1.00 91.12 102 VAL A N 1
ATOM 784 C CA . VAL A 1 102 ? -3.791 2.966 12.778 1.00 91.12 102 VAL A CA 1
ATOM 785 C C . VAL A 1 102 ? -4.423 4.206 12.145 1.00 91.12 102 VAL A C 1
ATOM 787 O O . VAL A 1 102 ? -5.392 4.737 12.680 1.00 91.12 102 VAL A O 1
ATOM 790 N N . GLN A 1 103 ? -3.928 4.652 10.990 1.00 91.44 103 GLN A N 1
ATOM 791 C CA . GLN A 1 103 ? -4.473 5.827 10.304 1.00 91.44 103 GLN A CA 1
ATOM 792 C C . GLN A 1 103 ? -5.872 5.574 9.735 1.00 91.44 103 GLN A C 1
ATOM 794 O O . GLN A 1 103 ? -6.739 6.438 9.850 1.00 91.44 103 GLN A O 1
ATOM 799 N N . ILE A 1 104 ? -6.115 4.384 9.182 1.00 90.50 104 ILE A N 1
ATOM 800 C CA . ILE A 1 104 ? -7.444 3.975 8.713 1.00 90.50 104 ILE A CA 1
ATOM 801 C C . ILE A 1 104 ? -8.425 3.900 9.891 1.00 90.50 104 ILE A C 1
ATOM 803 O O . ILE A 1 104 ? -9.524 4.436 9.793 1.00 90.50 104 ILE A O 1
ATOM 807 N N . LYS A 1 105 ? -8.020 3.309 11.025 1.00 90.06 105 LYS A N 1
ATOM 808 C CA . LYS A 1 105 ? -8.823 3.274 12.259 1.00 90.06 105 LYS A CA 1
ATOM 809 C C . LYS A 1 105 ? -9.145 4.678 12.762 1.00 90.06 105 LYS A C 1
ATOM 811 O O . LYS A 1 105 ? -10.299 4.969 13.039 1.00 90.06 105 LYS A O 1
ATOM 816 N N . LYS A 1 106 ? -8.146 5.562 12.810 1.00 90.75 106 LYS A N 1
ATOM 817 C CA . LYS A 1 106 ? -8.335 6.960 13.208 1.00 90.75 106 LYS A CA 1
ATOM 818 C C . LYS A 1 106 ? -9.360 7.666 12.313 1.00 90.75 106 LYS A C 1
ATOM 820 O O . LYS A 1 106 ? -10.279 8.292 12.826 1.00 90.75 106 LYS A O 1
ATOM 825 N N . ARG A 1 107 ? -9.255 7.507 10.990 1.00 89.06 107 ARG A N 1
ATOM 826 C CA . ARG A 1 107 ? -10.218 8.081 10.033 1.00 89.06 107 ARG A CA 1
ATOM 827 C C . ARG A 1 107 ? -11.620 7.496 10.170 1.00 89.06 107 ARG A C 1
ATOM 829 O O . ARG A 1 107 ? -12.586 8.236 10.044 1.00 89.06 107 ARG A O 1
ATOM 836 N N . LEU A 1 108 ? -11.731 6.203 10.468 1.00 88.19 108 LEU A N 1
ATOM 837 C CA . LEU A 1 108 ? -13.008 5.564 10.784 1.00 88.19 108 LEU A CA 1
ATOM 838 C C . LEU A 1 108 ? -13.654 6.142 12.046 1.00 88.19 108 LEU A C 1
ATOM 840 O O . LEU A 1 108 ? -14.866 6.310 12.075 1.00 88.19 108 LEU A O 1
ATOM 844 N N . THR A 1 109 ? -12.863 6.453 13.075 1.00 86.75 109 THR A N 1
ATOM 845 C CA . THR A 1 109 ? -13.366 7.086 14.301 1.00 86.75 109 THR A CA 1
ATOM 846 C C . THR A 1 109 ? -13.801 8.533 14.063 1.00 86.75 109 THR A C 1
ATOM 848 O O . THR A 1 109 ? -14.797 8.967 14.628 1.00 86.75 109 THR A O 1
ATOM 851 N N . GLU A 1 110 ? -13.074 9.278 13.227 1.00 87.69 110 GLU A N 1
ATOM 852 C CA . GLU A 1 110 ? -13.378 10.683 12.923 1.00 87.69 110 GLU A CA 1
ATOM 853 C C . GLU A 1 110 ? -14.586 10.840 11.985 1.00 87.69 110 GLU A C 1
ATOM 855 O O . GLU A 1 110 ? -15.391 11.749 12.168 1.00 87.69 110 GLU A O 1
ATOM 860 N N . GLN A 1 111 ? -14.705 9.984 10.964 1.00 86.19 111 GLN A N 1
ATOM 861 C CA . GLN A 1 111 ? -15.710 10.101 9.900 1.00 86.19 111 GLN A CA 1
ATOM 862 C C . GLN A 1 111 ? -16.278 8.724 9.514 1.00 86.19 111 GLN A C 1
ATOM 864 O O . GLN A 1 111 ? -16.038 8.228 8.409 1.00 86.19 111 GLN A O 1
ATOM 869 N N . PRO A 1 112 ? -17.058 8.079 10.397 1.00 81.50 112 PRO A N 1
ATOM 870 C CA . PRO A 1 112 ? -17.560 6.730 10.147 1.00 81.50 112 PRO A CA 1
ATOM 871 C C . PRO A 1 112 ? -18.491 6.662 8.926 1.00 81.50 112 PRO A C 1
ATOM 873 O O . PRO A 1 112 ? -18.406 5.714 8.148 1.00 81.50 112 PRO A O 1
ATOM 876 N N . THR A 1 113 ? -19.324 7.686 8.712 1.00 84.25 113 THR A N 1
ATOM 877 C CA . THR A 1 113 ? -20.347 7.724 7.652 1.00 84.25 113 THR A CA 1
ATOM 878 C C . THR A 1 113 ? -19.758 7.692 6.241 1.00 84.25 113 THR A C 1
ATOM 880 O O . THR A 1 113 ? -20.315 7.058 5.350 1.00 84.25 113 THR A O 1
ATOM 883 N N . GLU A 1 114 ? -18.617 8.349 6.032 1.00 82.25 114 GLU A N 1
ATOM 884 C CA . GLU A 1 114 ? -17.969 8.434 4.717 1.00 82.25 114 GLU A CA 1
ATOM 885 C C . GLU A 1 114 ? -16.992 7.277 4.494 1.00 82.25 114 GLU A C 1
ATOM 887 O O . GLU A 1 114 ? -16.873 6.739 3.393 1.00 82.25 114 GLU A O 1
ATOM 892 N N . VAL A 1 115 ? -16.302 6.854 5.553 1.00 83.19 115 VAL A N 1
ATOM 893 C CA . VAL A 1 115 ? -15.194 5.903 5.461 1.00 83.19 115 VAL A CA 1
ATOM 894 C C . VAL A 1 115 ? -15.682 4.450 5.427 1.00 83.19 115 VAL A C 1
ATOM 896 O O . VAL A 1 115 ? -15.125 3.637 4.684 1.00 83.19 115 VAL A O 1
ATOM 899 N N . ALA A 1 116 ? -16.735 4.108 6.176 1.00 82.12 116 ALA A N 1
ATOM 900 C CA . ALA A 1 116 ? -17.289 2.752 6.216 1.00 82.12 116 ALA A CA 1
ATOM 901 C C . ALA A 1 116 ? -17.698 2.191 4.833 1.00 82.12 116 ALA A C 1
ATOM 903 O O . ALA A 1 116 ? -17.250 1.085 4.501 1.00 82.12 116 ALA A O 1
ATOM 904 N N . PRO A 1 117 ? -18.462 2.908 3.977 1.00 85.56 117 PRO A N 1
ATOM 905 C CA . PRO A 1 117 ? -18.839 2.387 2.658 1.00 85.56 117 PRO A CA 1
ATOM 906 C C . PRO A 1 117 ? -17.643 2.274 1.700 1.00 85.56 117 PRO A C 1
ATOM 908 O O . PRO A 1 117 ? -17.578 1.358 0.874 1.00 85.56 117 PRO A O 1
ATOM 911 N N . ILE A 1 118 ? -16.649 3.157 1.828 1.00 84.06 118 ILE A N 1
ATOM 912 C CA . ILE A 1 118 ? -15.416 3.098 1.031 1.00 84.06 118 ILE A CA 1
ATOM 913 C C . ILE A 1 118 ? -14.615 1.844 1.389 1.00 84.06 118 ILE A C 1
ATOM 915 O O . ILE A 1 118 ? -14.120 1.141 0.510 1.00 84.06 118 ILE A O 1
ATOM 919 N N . ILE A 1 119 ? -14.514 1.515 2.675 1.00 84.00 119 ILE A N 1
ATOM 920 C CA . ILE A 1 119 ? -13.834 0.295 3.110 1.00 84.00 119 ILE A CA 1
ATOM 921 C C . ILE A 1 119 ? -14.595 -0.937 2.623 1.00 84.00 119 ILE A C 1
ATOM 923 O O . ILE A 1 119 ? -13.984 -1.809 2.010 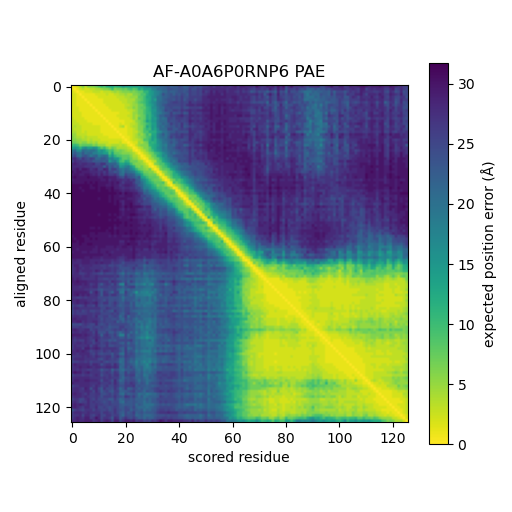1.00 84.00 119 ILE A O 1
ATOM 927 N N . ALA A 1 120 ? -15.914 -0.992 2.820 1.00 83.75 120 ALA A N 1
ATOM 928 C CA . ALA A 1 120 ? -16.729 -2.120 2.373 1.00 83.75 120 ALA A CA 1
ATOM 929 C C . ALA A 1 120 ? -16.591 -2.368 0.859 1.00 83.75 120 ALA A C 1
ATOM 931 O O . ALA A 1 120 ? -16.309 -3.493 0.443 1.00 83.75 120 ALA A O 1
ATOM 932 N N . SER A 1 121 ? -16.687 -1.315 0.042 1.00 84.94 121 SER A N 1
ATOM 933 C CA . SER A 1 121 ? -16.535 -1.424 -1.416 1.00 84.94 121 SER A CA 1
ATOM 934 C C . SER A 1 121 ? -15.143 -1.911 -1.831 1.00 84.94 121 SER A C 1
ATOM 936 O O . SER A 1 121 ? -15.018 -2.793 -2.681 1.00 84.94 121 SER A O 1
ATOM 938 N N . VAL A 1 122 ? -14.079 -1.406 -1.200 1.00 83.94 122 VAL A N 1
ATOM 939 C CA . VAL A 1 122 ? -12.704 -1.835 -1.493 1.00 83.94 122 VAL A CA 1
ATOM 940 C C . VAL A 1 122 ? -12.461 -3.290 -1.092 1.00 83.94 122 VAL A C 1
ATOM 942 O O . VAL A 1 122 ? -11.699 -3.982 -1.767 1.00 83.94 122 VAL A O 1
ATOM 945 N N . LEU A 1 123 ? -13.083 -3.763 -0.012 1.00 81.50 123 LEU A N 1
ATOM 946 C CA . LEU A 1 123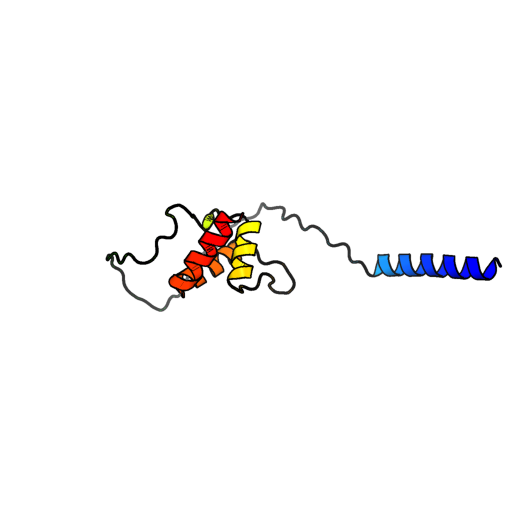 ? -12.944 -5.146 0.442 1.00 81.50 123 LEU A CA 1
ATOM 947 C C . LEU A 1 123 ? -13.696 -6.137 -0.439 1.00 81.50 123 LEU A C 1
ATOM 949 O O . LEU A 1 123 ? -13.185 -7.238 -0.631 1.00 81.50 123 LEU A O 1
ATOM 953 N N . GLN A 1 124 ? -14.854 -5.742 -0.972 1.00 79.25 124 GLN A N 1
ATOM 954 C CA . GLN A 1 124 ? -15.645 -6.539 -1.914 1.00 79.25 124 GLN A CA 1
ATOM 955 C C . GLN A 1 124 ? -15.018 -6.579 -3.314 1.00 79.25 124 GLN A C 1
ATOM 957 O O . GLN A 1 124 ? -15.064 -7.604 -3.983 1.00 79.25 124 GLN A O 1
ATOM 962 N N . ALA A 1 125 ? -14.383 -5.489 -3.755 1.00 73.00 125 ALA A N 1
ATOM 963 C CA . ALA A 1 125 ? -13.739 -5.390 -5.068 1.00 73.00 125 ALA A CA 1
ATOM 964 C C . ALA A 1 125 ? -12.355 -6.075 -5.151 1.00 73.00 125 ALA A C 1
ATOM 966 O O . ALA A 1 125 ? -11.567 -5.767 -6.056 1.00 73.00 125 ALA A O 1
ATOM 967 N N . CYS A 1 126 ? -11.992 -6.911 -4.173 1.00 54.12 126 CYS A N 1
ATOM 968 C CA . CYS A 1 126 ? -10.625 -7.387 -3.990 1.00 54.12 126 CYS A CA 1
ATOM 969 C C . CYS A 1 126 ? -10.545 -8.828 -3.500 1.00 54.12 126 CYS A C 1
ATOM 971 O O . CYS A 1 126 ? -9.723 -9.552 -4.096 1.00 54.12 126 CYS A O 1
#

Solvent-accessible surface area (backbone atoms only — not comparable to full-atom values): 8525 Å² total; per-residue (Å²): 118,62,71,61,53,51,51,52,51,52,50,52,54,50,50,52,51,51,50,58,71,69,52,72,81,82,75,84,83,74,86,82,77,91,85,86,86,81,90,86,86,84,92,88,84,92,85,82,87,85,85,88,84,89,88,83,92,77,95,80,78,87,61,71,88,80,74,57,68,90,70,58,51,64,70,58,50,50,52,42,31,59,74,69,72,44,81,59,57,54,96,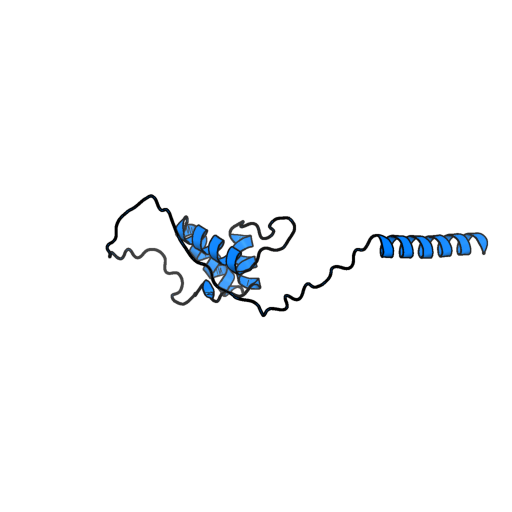94,36,78,54,56,62,70,58,53,44,52,54,53,50,52,45,38,71,76,38,44,86,69,40,49,61,54,46,53,51,54,62,73,76,104

Sequence (126 aa):
MENFALGIILFIAYFSFLCCLLHQPHQPYIPTAVLDIPAAVPQQTVEQQSAKPAPLATEIGTLPEGVDLDQLPLRKARKVAKALSIPQKLNGRDQPLSQLRVQIKKRLTEQPTEVAPIIASVLQAC

Foldseek 3Di:
DVVVVVVVVVVVVVVVVVVVVPDDPPDPDDDDDDDDDDDDDDDDDDDDDDDDDDDDDDDDADLPPPPPLVPDDPVLLVQLCVLVVNDQDDPNHGDDSVVSSVVLVVCCVVCVPVSSVSSVVSVVVD

Secondary structure (DSSP, 8-state):
-HHHHHHHHHHHHHHHHHHHHH------------------------------------------TT--GGG--HHHHHHHHHHTT--SEETTEEPPHHHHHHHHHHHHHH-HHHHHHHHHHHHHT-